Protein AF-Q3LBX3-F1 (afdb_monomer)

Secondary structure (DSSP, 8-state):
-HHHHHHHHHHHHTT---SEE---SS-HHHHHHHHHHHHHHHHHHH-GGGGGGS-HHHHHTT--TTEEEE--SSSPBPHHHHHHHHHHHHSPPSSSS-EEEEETTGGGB-HHHHHHHHHHHHTPPTTEEEE-

Structure (mmCIF, N/CA/C/O backbone):
data_AF-Q3LBX3-F1
#
_entry.id   AF-Q3LBX3-F1
#
loop_
_atom_site.group_PDB
_atom_site.id
_atom_site.type_symbol
_atom_site.label_atom_id
_atom_site.label_alt_id
_atom_site.label_comp_id
_atom_site.label_asym_id
_atom_site.label_entity_id
_atom_site.label_seq_id
_atom_site.pdbx_PDB_ins_code
_atom_site.Cartn_x
_atom_site.Cartn_y
_atom_site.Cartn_z
_atom_site.occupancy
_atom_site.B_iso_or_equiv
_atom_site.auth_seq_id
_atom_site.auth_comp_id
_atom_site.auth_asym_id
_atom_site.auth_atom_id
_atom_site.pdbx_PDB_model_num
ATOM 1 N N . THR A 1 1 ? 1.167 -18.566 6.239 1.00 58.03 1 THR A N 1
ATOM 2 C CA . THR A 1 1 ? 1.903 -17.645 5.338 1.00 58.03 1 THR A CA 1
ATOM 3 C C . THR A 1 1 ? 2.562 -18.333 4.141 1.00 58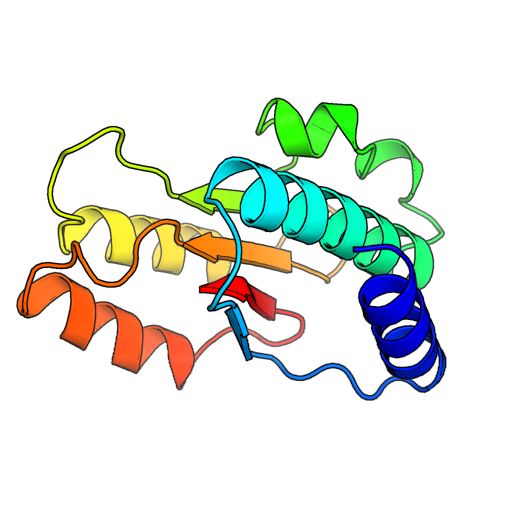.03 1 THR A C 1
ATOM 5 O O . THR A 1 1 ? 2.185 -17.999 3.024 1.00 58.03 1 THR A O 1
ATOM 8 N N . LYS A 1 2 ? 3.462 -19.323 4.297 1.00 71.69 2 LYS A N 1
ATOM 9 C CA . LYS A 1 2 ? 4.152 -19.983 3.151 1.00 71.69 2 LYS A CA 1
ATOM 10 C C . LYS A 1 2 ? 3.243 -20.581 2.042 1.00 71.69 2 LYS A C 1
ATOM 12 O O . LYS A 1 2 ? 3.595 -20.430 0.873 1.00 71.69 2 LYS A O 1
ATOM 17 N N . PRO A 1 3 ? 2.082 -21.208 2.336 1.00 83.38 3 PRO A N 1
ATOM 18 C CA . PRO A 1 3 ? 1.218 -21.774 1.291 1.00 83.38 3 PRO A CA 1
ATOM 19 C C . PRO A 1 3 ? 0.557 -20.706 0.409 1.00 83.38 3 PRO A C 1
ATOM 21 O O . PRO A 1 3 ? 0.496 -20.864 -0.807 1.00 83.38 3 PRO A O 1
ATOM 24 N N . LEU A 1 4 ? 0.114 -19.601 1.019 1.00 89.19 4 LEU A N 1
ATOM 25 C CA . LEU A 1 4 ? -0.543 -18.495 0.321 1.00 89.19 4 LEU A CA 1
ATOM 26 C C . LEU A 1 4 ? 0.433 -17.771 -0.609 1.00 89.19 4 LEU A C 1
ATOM 28 O O . LEU A 1 4 ? 0.115 -17.534 -1.771 1.00 89.19 4 LEU A O 1
ATOM 32 N N . LEU A 1 5 ? 1.652 -17.496 -0.134 1.00 91.56 5 LEU A N 1
ATOM 33 C CA . LEU A 1 5 ? 2.690 -16.887 -0.968 1.00 91.56 5 LEU A CA 1
ATOM 34 C C . LEU A 1 5 ? 2.975 -17.742 -2.211 1.00 91.56 5 LEU A C 1
ATOM 36 O O . LEU A 1 5 ? 3.041 -17.217 -3.316 1.00 91.56 5 LEU A O 1
ATOM 40 N N . LYS A 1 6 ? 3.053 -19.071 -2.059 1.00 93.31 6 LYS A N 1
ATOM 41 C CA . LYS A 1 6 ? 3.258 -19.993 -3.187 1.00 93.31 6 LYS A CA 1
ATOM 42 C C . LYS A 1 6 ? 2.132 -19.921 -4.225 1.00 93.31 6 LYS A C 1
ATOM 44 O O . LYS A 1 6 ? 2.398 -20.070 -5.416 1.00 93.31 6 LYS A O 1
ATOM 49 N N . GLN A 1 7 ? 0.887 -19.705 -3.802 1.00 93.69 7 GLN A N 1
ATOM 50 C CA . GLN A 1 7 ? -0.233 -19.501 -4.727 1.00 93.69 7 GLN A CA 1
ATOM 51 C C . GLN A 1 7 ? -0.089 -18.176 -5.478 1.00 93.69 7 GLN A C 1
ATOM 53 O O . GLN A 1 7 ? -0.205 -18.160 -6.701 1.00 93.69 7 GLN A O 1
ATOM 58 N N . PHE A 1 8 ? 0.253 -17.094 -4.776 1.00 95.50 8 PHE A N 1
ATOM 59 C CA . PHE A 1 8 ? 0.495 -15.796 -5.405 1.00 95.50 8 PHE A CA 1
ATOM 60 C C . PHE A 1 8 ? 1.656 -15.819 -6.394 1.00 95.50 8 PHE A C 1
ATOM 62 O O . PHE A 1 8 ? 1.519 -15.266 -7.477 1.00 95.50 8 PHE A O 1
ATOM 69 N N . LEU A 1 9 ? 2.750 -16.525 -6.099 1.00 95.06 9 LEU A N 1
ATOM 70 C CA . LEU A 1 9 ? 3.843 -16.701 -7.059 1.00 95.06 9 LEU A CA 1
ATOM 71 C C . LEU A 1 9 ? 3.343 -17.299 -8.381 1.00 95.06 9 LEU A C 1
ATOM 73 O O . LEU A 1 9 ? 3.674 -16.791 -9.446 1.00 95.06 9 LEU A O 1
ATOM 77 N N . LYS A 1 10 ? 2.462 -18.309 -8.342 1.00 96.12 10 LYS A N 1
ATOM 78 C CA . LYS A 1 10 ? 1.845 -18.850 -9.568 1.00 96.12 10 LYS A CA 1
ATOM 79 C C . LYS A 1 10 ? 1.001 -17.806 -10.306 1.00 96.12 10 LYS A C 1
ATOM 81 O O . LYS A 1 10 ? 1.003 -17.788 -11.531 1.00 96.12 10 LYS A O 1
ATOM 86 N N . ILE A 1 11 ? 0.267 -16.960 -9.585 1.00 96.44 11 ILE A N 1
ATOM 87 C CA . ILE A 1 11 ? -0.540 -15.879 -10.177 1.00 96.44 11 ILE A CA 1
ATOM 88 C C . ILE A 1 11 ? 0.368 -14.855 -10.868 1.00 96.44 11 ILE A C 1
ATOM 90 O O . ILE A 1 11 ? 0.091 -14.470 -12.003 1.00 96.44 11 ILE A O 1
ATOM 94 N N . ILE A 1 12 ? 1.464 -14.470 -10.207 1.00 95.12 12 ILE A N 1
ATOM 95 C CA . ILE A 1 12 ? 2.485 -13.555 -10.724 1.00 95.12 12 ILE A CA 1
ATOM 96 C C . ILE A 1 12 ? 3.081 -14.116 -12.020 1.00 95.12 12 ILE A C 1
ATOM 98 O O . ILE A 1 12 ? 2.998 -13.457 -13.055 1.00 95.12 12 ILE A O 1
ATOM 102 N N . TYR A 1 13 ? 3.587 -15.355 -11.989 1.00 94.00 13 TYR A N 1
ATOM 103 C CA . TYR A 1 13 ? 4.222 -15.999 -13.146 1.00 94.00 13 TYR A CA 1
ATOM 104 C C . TYR A 1 13 ? 3.275 -16.187 -14.332 1.00 94.00 13 TYR A C 1
ATOM 106 O O . TYR A 1 13 ? 3.697 -16.092 -15.479 1.00 94.00 13 TYR A O 1
ATOM 114 N N . ASN A 1 14 ? 1.988 -16.405 -14.064 1.00 95.38 14 ASN A N 1
ATOM 115 C CA . ASN A 1 14 ? 0.972 -16.532 -15.106 1.00 95.38 14 ASN A CA 1
ATOM 116 C C . ASN A 1 14 ? 0.418 -15.181 -15.589 1.00 95.38 14 ASN A C 1
ATOM 118 O O . ASN A 1 14 ? -0.513 -15.172 -16.390 1.00 95.38 14 ASN A O 1
ATOM 122 N N . ASN A 1 15 ? 0.944 -14.055 -15.093 1.00 92.38 15 ASN A N 1
ATOM 123 C CA . ASN A 1 15 ? 0.477 -12.705 -15.402 1.00 92.38 15 ASN A CA 1
ATOM 124 C C . ASN A 1 15 ? -1.029 -12.492 -15.123 1.00 92.38 15 ASN A C 1
ATOM 126 O O . ASN A 1 15 ? -1.733 -11.849 -15.897 1.00 92.38 15 ASN A O 1
ATOM 130 N N . LYS A 1 16 ? -1.531 -13.053 -14.014 1.00 95.38 16 LYS A N 1
ATOM 131 C CA . LYS A 1 16 ? -2.952 -12.999 -13.606 1.00 95.38 16 LYS A CA 1
ATOM 132 C C . LYS A 1 16 ? -3.194 -12.146 -12.355 1.00 95.38 16 LYS A C 1
ATOM 134 O O . LYS A 1 16 ? -4.163 -12.374 -11.633 1.00 95.38 16 LYS A O 1
ATOM 139 N N . LEU A 1 17 ? -2.288 -11.216 -12.051 1.00 94.81 17 LEU A N 1
ATOM 140 C CA . LEU A 1 17 ? -2.458 -10.307 -10.917 1.00 94.81 17 LEU A CA 1
ATOM 141 C C . LEU A 1 17 ? -3.666 -9.392 -11.145 1.00 94.81 17 LEU A C 1
ATOM 143 O O . LEU A 1 17 ? -3.824 -8.811 -12.216 1.00 94.81 17 LEU A O 1
ATOM 147 N N . SER A 1 18 ? -4.492 -9.259 -10.112 1.00 94.25 18 SER A N 1
ATOM 148 C CA . SER A 1 18 ? -5.518 -8.226 -10.019 1.00 94.25 18 SER A CA 1
ATOM 149 C C . SER A 1 18 ? -4.871 -6.890 -9.659 1.00 94.25 18 SER A C 1
ATOM 151 O O . SER A 1 18 ? -3.804 -6.845 -9.045 1.00 94.25 18 SER A O 1
ATOM 153 N N . HIS A 1 19 ? -5.556 -5.802 -9.994 1.00 93.19 19 HIS A N 1
ATOM 154 C CA . HIS A 1 19 ? -5.173 -4.445 -9.609 1.00 93.19 19 HIS A CA 1
ATOM 155 C C . HIS A 1 19 ? -5.472 -4.144 -8.128 1.00 93.19 19 HIS A C 1
ATOM 157 O O . HIS A 1 19 ? -4.961 -3.166 -7.589 1.00 93.19 19 HIS A O 1
ATOM 163 N N . LEU A 1 20 ? -6.284 -4.968 -7.452 1.00 95.62 20 LEU A N 1
ATOM 164 C CA . LEU A 1 20 ? -6.687 -4.753 -6.061 1.00 95.62 20 LEU A CA 1
ATOM 165 C C . LEU A 1 20 ? -6.907 -6.070 -5.308 1.00 95.62 20 LEU A C 1
ATOM 167 O O . LEU A 1 20 ? -7.530 -7.000 -5.829 1.00 95.62 20 LEU A O 1
ATOM 171 N N . TYR A 1 21 ? -6.443 -6.106 -4.058 1.00 95.88 21 TYR A N 1
ATOM 172 C CA . TYR A 1 21 ? -6.633 -7.198 -3.109 1.00 95.88 21 TYR A CA 1
ATOM 173 C C . TYR A 1 21 ? -6.992 -6.670 -1.716 1.00 95.88 21 TYR A C 1
ATOM 175 O O . TYR A 1 21 ? -6.367 -5.734 -1.225 1.00 95.88 21 TYR A O 1
ATOM 183 N N . LEU A 1 22 ? -7.948 -7.327 -1.055 1.00 94.06 22 LEU A N 1
ATOM 184 C CA . LEU A 1 22 ? -8.281 -7.121 0.358 1.00 94.06 22 LEU A CA 1
ATOM 185 C C . LEU A 1 22 ? -7.769 -8.312 1.183 1.00 94.06 22 LEU A C 1
ATOM 187 O O . LEU A 1 22 ? -8.114 -9.459 0.892 1.00 94.06 22 LEU A O 1
ATOM 191 N N . ILE A 1 23 ? -6.956 -8.056 2.208 1.00 92.56 23 ILE A N 1
ATOM 192 C CA . ILE A 1 23 ? -6.274 -9.081 3.007 1.00 92.56 23 ILE A CA 1
ATOM 193 C C . ILE A 1 23 ? -6.837 -9.117 4.436 1.00 92.56 23 ILE A C 1
ATOM 195 O O . ILE A 1 23 ? -6.615 -8.224 5.259 1.00 92.56 23 ILE A O 1
ATOM 199 N N . THR A 1 24 ? -7.506 -10.221 4.782 1.00 88.94 24 THR A N 1
ATOM 200 C CA . THR A 1 24 ? -8.213 -10.404 6.065 1.00 88.94 24 THR A CA 1
ATOM 201 C C . THR A 1 24 ? -7.727 -11.633 6.859 1.00 88.94 24 THR A C 1
ATOM 203 O O . THR A 1 24 ? -6.900 -12.418 6.390 1.00 88.94 24 THR A O 1
ATOM 206 N N . GLY A 1 25 ? -8.192 -11.782 8.108 1.00 84.88 25 GLY A N 1
ATOM 207 C CA . GLY A 1 25 ? -8.090 -13.017 8.910 1.00 84.88 25 GLY A CA 1
ATOM 208 C C . GLY A 1 25 ? -6.781 -13.286 9.676 1.00 84.88 25 GLY A C 1
ATOM 209 O O . GLY A 1 25 ? -6.794 -14.082 10.609 1.00 84.88 25 GLY A O 1
ATOM 210 N N . GLN A 1 26 ? -5.660 -12.639 9.335 1.00 85.62 26 GLN A N 1
ATOM 211 C CA . GLN A 1 26 ? -4.366 -12.788 10.034 1.00 85.62 26 GLN A CA 1
ATOM 212 C C . GLN A 1 26 ? -4.046 -11.600 10.953 1.00 85.62 26 GLN A C 1
ATOM 214 O O . GLN A 1 26 ? -4.630 -10.519 10.821 1.00 85.62 26 GLN A O 1
ATOM 219 N N . THR A 1 27 ? -3.071 -11.769 11.858 1.00 91.81 27 THR A N 1
ATOM 220 C CA . THR A 1 27 ? -2.590 -10.647 12.679 1.00 91.81 27 THR A CA 1
ATOM 221 C C . THR A 1 27 ? -2.025 -9.539 11.793 1.00 91.81 27 THR A C 1
ATOM 223 O O . THR A 1 27 ? -1.563 -9.774 10.674 1.00 91.81 27 THR A O 1
ATOM 226 N N . LEU A 1 28 ? -2.041 -8.306 12.295 1.00 89.62 28 LEU A N 1
ATOM 227 C CA . LEU A 1 28 ? -1.518 -7.158 11.558 1.00 89.62 28 LEU A CA 1
ATOM 228 C C . LEU A 1 28 ? -0.055 -7.357 11.133 1.00 89.62 28 LEU A C 1
ATOM 230 O O . LEU A 1 28 ? 0.293 -7.080 9.990 1.00 89.62 28 LEU A O 1
ATOM 234 N N . ALA A 1 29 ? 0.776 -7.901 12.027 1.00 92.44 29 ALA A N 1
ATOM 235 C CA . ALA A 1 29 ? 2.181 -8.184 11.749 1.00 92.44 29 ALA A CA 1
ATOM 236 C C . ALA A 1 29 ? 2.350 -9.207 10.613 1.00 92.44 29 ALA A C 1
ATOM 238 O O . ALA A 1 29 ? 3.142 -8.983 9.702 1.00 92.44 29 ALA A O 1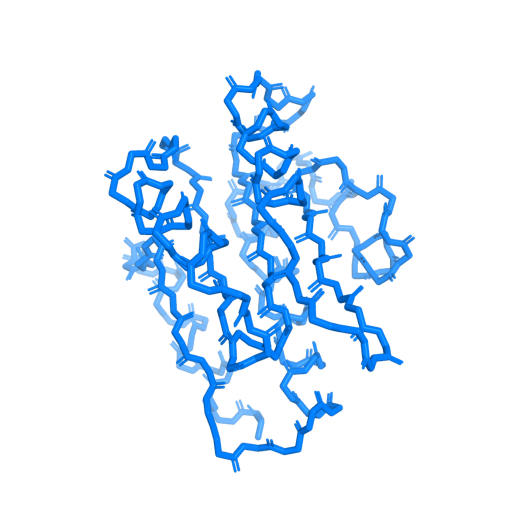
ATOM 239 N N . GLN A 1 30 ? 1.558 -10.284 10.618 1.00 93.12 30 GLN A N 1
ATOM 240 C CA . GLN A 1 30 ? 1.587 -11.303 9.564 1.00 93.12 30 GLN A CA 1
ATOM 241 C C . GLN A 1 30 ? 1.100 -10.760 8.218 1.00 93.12 30 GLN A C 1
ATOM 243 O O . GLN A 1 30 ? 1.689 -11.072 7.184 1.00 93.12 30 GLN A O 1
ATOM 248 N N . ARG A 1 31 ? 0.048 -9.927 8.213 1.00 92.62 31 ARG A N 1
ATOM 249 C CA . ARG A 1 31 ? -0.428 -9.253 6.993 1.00 92.62 31 ARG A CA 1
ATOM 250 C C . ARG A 1 31 ? 0.641 -8.324 6.430 1.00 92.62 31 ARG A C 1
ATOM 252 O O . ARG A 1 31 ? 0.938 -8.397 5.243 1.00 92.62 31 ARG A O 1
ATOM 259 N N . LYS A 1 32 ? 1.268 -7.521 7.291 1.00 93.75 32 LYS A N 1
ATOM 260 C CA . LYS A 1 32 ? 2.365 -6.621 6.925 1.00 93.75 32 LYS A CA 1
ATOM 261 C C . LYS A 1 32 ? 3.537 -7.391 6.315 1.00 93.75 32 LYS A C 1
ATOM 263 O O . LYS A 1 32 ? 3.966 -7.070 5.212 1.00 93.75 32 LYS A O 1
ATOM 268 N N . GLU A 1 33 ? 4.015 -8.437 6.988 1.00 94.31 33 GLU A N 1
ATOM 269 C CA . GLU A 1 33 ? 5.094 -9.293 6.480 1.00 94.31 33 GLU A CA 1
ATOM 270 C C . GLU A 1 33 ? 4.744 -9.900 5.115 1.00 94.31 33 GLU A C 1
ATOM 272 O O . GLU A 1 33 ? 5.554 -9.847 4.188 1.00 94.31 33 GLU A O 1
ATOM 277 N N . PHE A 1 34 ? 3.526 -10.430 4.979 1.00 94.88 34 PHE A N 1
ATOM 278 C CA . PHE A 1 34 ? 3.047 -11.016 3.734 1.00 94.88 34 PHE A CA 1
ATOM 279 C C . PHE A 1 34 ? 3.002 -9.996 2.593 1.00 94.88 34 PHE A C 1
ATOM 281 O O . PHE A 1 34 ? 3.478 -10.302 1.505 1.00 94.88 34 PHE A O 1
ATOM 288 N N . VAL A 1 35 ? 2.483 -8.789 2.830 1.00 95.81 35 VAL A N 1
ATOM 289 C CA . VAL A 1 35 ? 2.404 -7.734 1.809 1.00 95.81 35 VAL A CA 1
ATOM 290 C C . VAL A 1 35 ? 3.790 -7.270 1.379 1.00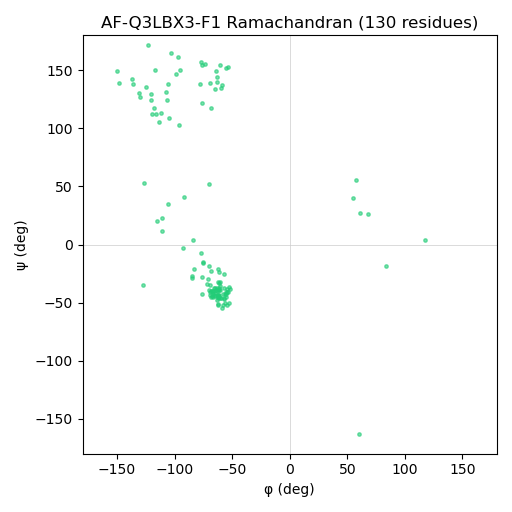 95.81 35 VAL A C 1
ATOM 292 O O . VAL A 1 35 ? 4.023 -7.114 0.182 1.00 95.81 35 VAL A O 1
ATOM 295 N N . PHE A 1 36 ? 4.730 -7.096 2.311 1.00 96.19 36 PHE A N 1
ATOM 296 C CA . PHE A 1 36 ? 6.108 -6.748 1.956 1.00 96.19 36 PHE A CA 1
ATOM 297 C C . PHE A 1 36 ? 6.779 -7.836 1.124 1.00 96.19 36 PHE A C 1
ATOM 299 O O . PHE A 1 36 ? 7.427 -7.528 0.125 1.00 96.19 36 PHE A O 1
ATOM 306 N N . GLU A 1 37 ? 6.621 -9.100 1.519 1.00 96.06 37 GLU A N 1
ATOM 307 C CA . GLU A 1 37 ? 7.166 -10.224 0.761 1.00 96.06 37 GLU A CA 1
ATOM 308 C C . GLU A 1 37 ? 6.536 -10.310 -0.630 1.00 96.06 37 GLU A C 1
ATOM 310 O O . GLU A 1 37 ? 7.245 -10.393 -1.626 1.00 96.06 37 GLU A O 1
ATOM 315 N N . LEU A 1 38 ? 5.211 -10.221 -0.721 1.00 96.44 38 LEU A N 1
ATOM 316 C CA . LEU A 1 38 ? 4.502 -10.282 -1.991 1.00 96.44 38 LEU A CA 1
ATOM 317 C C . LEU A 1 38 ? 4.894 -9.125 -2.919 1.00 96.44 38 LEU A C 1
ATOM 319 O O . LEU A 1 38 ? 5.156 -9.353 -4.096 1.00 96.44 38 LEU A O 1
ATOM 323 N N . SER A 1 39 ? 4.995 -7.907 -2.387 1.00 96.94 39 SER A N 1
ATOM 324 C CA . SER A 1 39 ? 5.402 -6.724 -3.154 1.00 96.94 39 SER A CA 1
ATOM 325 C C . SER A 1 39 ? 6.818 -6.872 -3.703 1.00 96.94 39 SER A C 1
ATOM 327 O O . SER A 1 39 ? 7.054 -6.594 -4.876 1.00 96.94 39 SER A O 1
ATOM 329 N N . TYR A 1 40 ? 7.746 -7.382 -2.885 1.00 96.44 40 TYR A N 1
ATOM 330 C CA . TYR A 1 40 ? 9.103 -7.704 -3.328 1.00 96.44 40 TYR A CA 1
ATOM 331 C C . TYR A 1 40 ? 9.098 -8.703 -4.496 1.00 96.44 40 TYR A C 1
ATOM 333 O O . TYR A 1 40 ? 9.750 -8.465 -5.511 1.00 96.44 40 TYR A O 1
ATOM 341 N N . GLN A 1 41 ? 8.318 -9.785 -4.396 1.00 96.12 41 GLN A N 1
ATOM 342 C CA . GLN A 1 41 ? 8.225 -10.794 -5.459 1.00 96.12 41 GLN A CA 1
ATOM 343 C C . GLN A 1 41 ? 7.583 -10.245 -6.744 1.00 96.12 41 GLN A C 1
ATOM 345 O O . GLN A 1 41 ? 8.019 -10.595 -7.841 1.00 96.12 41 GLN A O 1
ATOM 350 N N . ILE A 1 42 ? 6.578 -9.369 -6.627 1.00 96.25 42 ILE A N 1
ATOM 351 C CA . ILE A 1 42 ? 5.946 -8.707 -7.777 1.00 96.25 42 ILE A CA 1
ATOM 352 C C . ILE A 1 42 ? 6.967 -7.839 -8.513 1.00 96.25 42 ILE A C 1
ATOM 354 O O . ILE A 1 42 ? 7.143 -8.021 -9.716 1.00 96.25 42 ILE A O 1
ATOM 358 N N . PHE A 1 43 ? 7.672 -6.950 -7.804 1.00 95.69 43 PHE A N 1
ATOM 359 C CA . PHE A 1 43 ? 8.689 -6.100 -8.423 1.00 95.69 43 PHE A CA 1
ATOM 360 C C . PHE A 1 43 ? 9.814 -6.923 -9.046 1.00 95.69 43 PHE A C 1
ATOM 362 O O . PHE A 1 43 ? 10.161 -6.699 -10.198 1.00 95.69 43 PHE A O 1
ATOM 369 N N . LYS A 1 44 ? 10.333 -7.931 -8.337 1.00 94.00 44 LYS A N 1
ATOM 370 C CA . LYS A 1 44 ? 11.375 -8.821 -8.865 1.00 94.00 44 LYS A CA 1
ATOM 371 C C . LYS A 1 44 ? 10.964 -9.483 -10.184 1.00 94.00 44 LYS A C 1
ATOM 373 O O . LYS A 1 44 ? 11.782 -9.606 -11.089 1.00 94.00 44 LYS A O 1
ATOM 378 N N . PHE A 1 45 ? 9.711 -9.923 -10.295 1.00 94.19 45 PHE A N 1
ATOM 379 C CA . PHE A 1 45 ? 9.225 -10.580 -11.507 1.00 94.19 45 PHE A CA 1
ATOM 380 C C . PHE A 1 45 ? 8.941 -9.600 -12.650 1.00 94.19 45 PHE A C 1
ATOM 382 O O . PHE A 1 45 ? 9.256 -9.891 -13.801 1.00 94.19 45 PHE A O 1
ATOM 389 N N . LYS A 1 46 ? 8.313 -8.463 -12.346 1.00 94.06 46 LYS A N 1
ATOM 390 C CA . LYS A 1 46 ? 7.844 -7.506 -13.354 1.00 94.06 46 LYS A CA 1
ATOM 391 C C . LYS A 1 46 ? 8.915 -6.522 -13.816 1.00 94.06 46 LYS A C 1
ATOM 393 O O . LYS A 1 46 ? 8.851 -6.046 -14.942 1.00 94.06 46 LYS A O 1
ATOM 398 N N . GLU A 1 47 ? 9.896 -6.245 -12.965 1.00 93.12 47 GLU A N 1
ATOM 399 C CA . GLU A 1 47 ? 10.927 -5.225 -13.160 1.00 93.12 47 GLU A CA 1
ATOM 400 C C . GLU A 1 47 ? 12.344 -5.817 -13.001 1.00 93.12 47 GLU A C 1
ATOM 402 O O . GLU A 1 47 ? 13.147 -5.294 -12.224 1.00 93.12 47 GLU A O 1
ATOM 407 N N . PRO A 1 48 ? 12.704 -6.906 -13.715 1.00 92.31 48 PRO A N 1
ATOM 408 C CA . PRO A 1 48 ? 13.964 -7.621 -13.482 1.00 92.31 48 PRO A CA 1
ATOM 409 C C . PRO A 1 48 ? 15.207 -6.741 -13.698 1.00 92.31 48 PRO A C 1
ATOM 411 O O . PRO A 1 48 ? 16.196 -6.885 -12.987 1.00 92.31 48 PRO A O 1
ATOM 414 N N . GLN A 1 49 ? 15.144 -5.773 -14.619 1.00 91.62 49 GLN A N 1
ATOM 415 C CA . GLN A 1 49 ? 16.238 -4.821 -14.874 1.00 91.62 49 GLN A CA 1
ATOM 416 C C . GLN A 1 49 ? 16.458 -3.834 -13.714 1.00 91.62 49 GLN A C 1
ATOM 418 O O . GLN A 1 49 ? 17.546 -3.290 -13.541 1.00 91.62 49 GLN A O 1
ATOM 423 N N . ASN A 1 50 ? 15.429 -3.627 -12.892 1.00 88.88 50 ASN A N 1
ATOM 424 C CA . ASN A 1 50 ? 15.415 -2.677 -11.787 1.00 88.88 50 ASN A CA 1
ATOM 425 C C . ASN A 1 50 ? 15.399 -3.388 -10.419 1.00 88.88 50 ASN A C 1
ATOM 427 O O . ASN A 1 50 ? 15.181 -2.732 -9.404 1.00 88.88 50 ASN A O 1
ATOM 431 N N . GLU A 1 51 ? 15.628 -4.709 -10.352 1.00 87.06 51 GLU A N 1
ATOM 432 C CA . GLU A 1 51 ? 15.481 -5.508 -9.119 1.00 87.06 51 GLU A CA 1
ATOM 433 C C . GLU A 1 51 ? 16.255 -4.909 -7.928 1.00 87.06 51 GLU A C 1
ATOM 435 O O . GLU A 1 51 ? 15.755 -4.870 -6.802 1.00 87.06 51 GLU A O 1
ATOM 440 N N . HIS A 1 52 ? 17.453 -4.376 -8.186 1.00 88.25 52 HIS A N 1
ATOM 441 C CA . HIS A 1 52 ? 18.315 -3.741 -7.187 1.00 88.25 52 HIS A CA 1
ATOM 442 C C . HIS A 1 52 ? 17.689 -2.500 -6.516 1.00 88.25 52 HIS A C 1
ATOM 444 O O . HIS A 1 52 ? 18.053 -2.171 -5.388 1.00 88.25 52 HIS A O 1
ATOM 450 N N . LEU A 1 53 ? 16.722 -1.836 -7.161 1.00 87.94 53 LEU A N 1
ATOM 451 C CA . LEU A 1 53 ? 15.973 -0.696 -6.611 1.00 87.94 53 LEU A CA 1
ATOM 452 C C . LEU A 1 53 ? 14.808 -1.140 -5.712 1.00 87.94 53 LEU A C 1
ATOM 454 O O . LEU A 1 53 ? 14.342 -0.379 -4.860 1.00 87.94 53 LEU A O 1
ATOM 458 N N . PHE A 1 54 ? 14.346 -2.382 -5.867 1.00 91.00 54 PHE A N 1
ATOM 459 C CA . PHE A 1 54 ? 13.158 -2.927 -5.208 1.00 91.00 54 PHE A CA 1
ATOM 460 C C . PHE A 1 54 ? 13.495 -3.893 -4.072 1.00 91.00 54 PHE A C 1
ATOM 462 O O . PHE A 1 54 ? 12.772 -4.856 -3.832 1.00 91.00 54 PHE A O 1
ATOM 469 N N . THR A 1 55 ? 14.583 -3.660 -3.335 1.00 93.38 55 THR A N 1
ATOM 470 C CA . THR A 1 55 ? 14.939 -4.543 -2.214 1.00 93.38 55 THR A CA 1
ATOM 471 C C . THR A 1 55 ? 13.871 -4.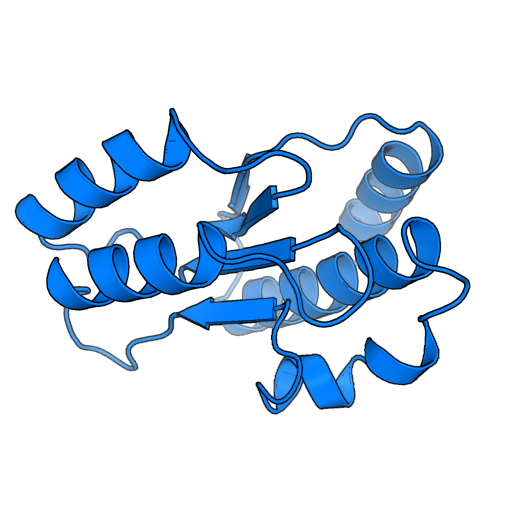522 -1.121 1.00 93.38 55 THR A C 1
ATOM 473 O O . THR A 1 55 ? 13.312 -3.475 -0.788 1.00 93.38 55 THR A O 1
ATOM 476 N N . LYS A 1 56 ? 13.639 -5.670 -0.474 1.00 94.00 56 LYS A N 1
ATOM 477 C CA . LYS A 1 56 ? 12.706 -5.768 0.662 1.00 94.00 56 LYS A CA 1
ATOM 478 C C . LYS A 1 56 ? 13.014 -4.736 1.756 1.00 94.00 56 LYS A C 1
ATOM 480 O O . LYS A 1 56 ? 12.099 -4.168 2.344 1.00 94.00 56 LYS A O 1
ATOM 485 N N . GLN A 1 57 ? 14.294 -4.443 1.994 1.00 94.19 57 GLN A N 1
ATOM 486 C CA . GLN A 1 57 ? 14.707 -3.428 2.961 1.00 94.19 57 GLN A CA 1
ATOM 487 C C . GLN A 1 57 ? 14.314 -2.006 2.528 1.00 94.19 57 GLN A C 1
ATOM 489 O O . GLN A 1 57 ? 13.863 -1.234 3.373 1.00 94.19 57 GLN A O 1
ATOM 494 N N . ALA A 1 58 ? 14.439 -1.663 1.241 1.00 93.50 58 ALA A N 1
ATOM 495 C CA . ALA A 1 58 ? 13.996 -0.372 0.715 1.00 93.50 58 ALA A CA 1
ATOM 496 C C . ALA A 1 58 ? 12.473 -0.198 0.827 1.00 93.50 58 ALA A C 1
ATOM 498 O O . ALA A 1 58 ? 12.018 0.883 1.202 1.00 93.50 58 ALA A O 1
ATOM 499 N N . LEU A 1 59 ? 11.700 -1.266 0.581 1.00 95.06 59 LEU A N 1
ATOM 500 C CA . LEU A 1 59 ? 10.246 -1.260 0.781 1.00 95.06 59 LEU A CA 1
ATOM 501 C C . LEU A 1 59 ? 9.896 -1.028 2.258 1.00 95.06 59 LEU A C 1
ATOM 503 O O . LEU A 1 59 ? 9.125 -0.126 2.572 1.00 95.06 59 LEU A O 1
ATOM 507 N N . ILE A 1 60 ? 10.498 -1.799 3.173 1.00 93.81 60 ILE A N 1
ATOM 508 C CA . ILE A 1 60 ? 10.241 -1.700 4.623 1.00 93.81 60 ILE A CA 1
ATOM 509 C C . ILE A 1 60 ? 10.588 -0.310 5.166 1.00 93.81 60 ILE A C 1
ATOM 511 O O . ILE A 1 60 ? 9.863 0.216 6.008 1.00 93.81 60 ILE A O 1
ATOM 515 N N . LYS A 1 61 ? 11.683 0.290 4.686 1.00 93.12 61 LYS A N 1
ATOM 516 C CA . LYS A 1 61 ? 12.103 1.646 5.070 1.00 93.12 61 LYS A CA 1
ATOM 517 C C . LYS A 1 61 ? 11.292 2.757 4.386 1.00 93.12 61 LYS A C 1
ATOM 519 O O . LYS A 1 61 ? 11.498 3.917 4.721 1.00 93.12 61 LYS A O 1
ATOM 524 N N . GLY A 1 62 ? 10.411 2.430 3.435 1.00 91.06 62 GLY A N 1
ATOM 525 C CA . GLY A 1 62 ? 9.621 3.414 2.687 1.00 91.06 62 GLY A CA 1
ATOM 526 C C . GLY A 1 62 ? 10.449 4.300 1.750 1.00 91.06 62 GLY A C 1
ATOM 527 O O . GLY A 1 62 ? 10.064 5.432 1.485 1.00 91.06 62 GLY A O 1
ATOM 528 N N . ILE A 1 63 ? 11.604 3.815 1.283 1.00 91.00 63 ILE A N 1
ATOM 529 C CA . ILE A 1 63 ? 12.532 4.582 0.428 1.00 91.00 63 ILE A CA 1
ATOM 530 C C . ILE A 1 63 ? 12.134 4.480 -1.050 1.00 91.00 63 ILE A C 1
ATOM 532 O O . ILE A 1 63 ? 12.414 5.377 -1.842 1.00 91.00 63 ILE A O 1
ATOM 536 N N . ASN A 1 64 ? 11.494 3.380 -1.445 1.00 91.00 64 ASN A N 1
ATOM 537 C CA . ASN A 1 64 ? 11.136 3.146 -2.837 1.00 91.00 64 ASN A CA 1
ATOM 538 C C . ASN A 1 64 ? 9.917 3.989 -3.252 1.00 91.00 64 ASN A C 1
ATOM 540 O O . ASN A 1 64 ? 8.835 3.839 -2.696 1.00 91.00 64 ASN A O 1
ATOM 544 N N . THR A 1 65 ? 10.073 4.831 -4.272 1.00 90.44 65 THR A N 1
ATOM 545 C CA . THR A 1 65 ? 9.036 5.773 -4.737 1.00 90.44 65 THR A CA 1
ATOM 546 C C . THR A 1 65 ? 7.843 5.113 -5.429 1.00 90.44 65 THR A C 1
ATOM 548 O O . THR A 1 65 ? 6.779 5.725 -5.550 1.00 90.44 65 THR A O 1
ATOM 551 N N . ASN A 1 66 ? 7.995 3.868 -5.880 1.00 94.06 66 ASN A N 1
ATOM 552 C CA . ASN A 1 66 ? 6.921 3.101 -6.506 1.00 94.06 66 ASN A CA 1
ATOM 553 C C . ASN A 1 66 ? 6.167 2.232 -5.492 1.00 94.06 66 ASN A C 1
ATOM 555 O O . ASN A 1 66 ? 5.189 1.587 -5.865 1.00 94.06 66 ASN A O 1
ATOM 559 N N . PHE A 1 67 ? 6.591 2.215 -4.226 1.00 95.44 67 PHE A N 1
ATOM 560 C CA . PHE A 1 67 ? 5.917 1.506 -3.148 1.00 95.44 67 PHE A CA 1
ATOM 561 C C . PHE A 1 67 ? 5.450 2.481 -2.068 1.00 95.44 67 PHE A C 1
ATOM 563 O O . PHE A 1 67 ? 6.259 3.132 -1.412 1.00 95.44 67 PHE A O 1
ATOM 570 N N . TYR A 1 68 ? 4.141 2.561 -1.845 1.00 94.88 68 TYR A N 1
ATOM 571 C CA . TYR A 1 68 ? 3.561 3.491 -0.880 1.00 94.88 68 TYR A CA 1
ATOM 572 C C . TYR A 1 68 ? 2.801 2.750 0.215 1.00 94.88 68 TYR A C 1
ATOM 574 O O . TYR A 1 68 ? 1.754 2.159 -0.036 1.00 94.88 68 TYR A O 1
ATOM 582 N N . TYR A 1 69 ? 3.310 2.804 1.445 1.00 94.81 69 TYR A N 1
ATOM 583 C CA . TYR A 1 69 ? 2.682 2.168 2.602 1.00 94.81 69 TYR A CA 1
ATOM 584 C C . TYR A 1 69 ? 2.008 3.211 3.488 1.00 94.81 69 TYR A C 1
ATOM 586 O O . TYR A 1 69 ? 2.667 3.992 4.174 1.00 94.81 69 TYR A O 1
ATOM 594 N N . LEU A 1 70 ? 0.681 3.212 3.489 1.00 93.12 70 LEU A N 1
ATOM 595 C CA . LEU A 1 70 ? -0.135 4.112 4.280 1.00 93.12 70 LEU A CA 1
ATOM 596 C C . LEU A 1 70 ? -0.554 3.416 5.577 1.00 93.12 70 LEU A C 1
ATOM 598 O O . LEU A 1 70 ? -1.468 2.595 5.591 1.00 93.12 70 LEU A O 1
ATOM 602 N N . ASN A 1 71 ? 0.110 3.767 6.676 1.00 87.62 71 ASN A N 1
ATOM 603 C CA . ASN A 1 71 ? -0.278 3.364 8.026 1.00 87.62 71 ASN A CA 1
ATOM 604 C C . ASN A 1 71 ? -0.451 4.612 8.901 1.00 87.62 71 ASN A C 1
ATOM 606 O O . ASN A 1 71 ? 0.351 5.546 8.869 1.00 87.62 71 ASN A O 1
ATOM 610 N N . LYS A 1 72 ? -1.539 4.619 9.673 1.00 77.31 72 LYS A N 1
ATOM 611 C CA . LYS A 1 72 ? -1.744 5.514 10.806 1.00 77.31 72 LYS A CA 1
ATOM 612 C C . LYS A 1 72 ? -1.837 4.657 12.065 1.00 77.31 72 LYS A C 1
ATOM 614 O O . LYS A 1 72 ? -2.820 3.937 12.253 1.00 77.31 72 LYS A O 1
ATOM 619 N N . ASP A 1 73 ? -0.840 4.779 12.940 1.00 68.31 73 ASP A N 1
ATOM 620 C CA . ASP A 1 73 ? -0.693 4.036 14.202 1.00 68.31 73 ASP A CA 1
ATOM 621 C C . ASP A 1 73 ? -1.723 4.460 15.276 1.00 68.31 73 ASP A C 1
ATOM 623 O O . ASP A 1 73 ? -1.361 4.770 16.404 1.00 68.31 73 ASP A O 1
ATOM 627 N N . ASN A 1 74 ? -3.020 4.457 14.919 1.00 66.00 74 ASN A N 1
ATOM 628 C CA . ASN A 1 74 ? -4.247 4.658 15.720 1.00 66.00 74 ASN A CA 1
ATOM 629 C C . ASN A 1 74 ? -5.118 5.868 15.365 1.00 66.00 74 ASN A C 1
ATOM 631 O O . ASN A 1 74 ? -6.148 6.071 16.004 1.00 66.00 74 ASN A O 1
ATOM 635 N N . GLN A 1 75 ? -4.790 6.625 14.323 1.00 82.06 75 GLN A N 1
ATOM 636 C CA . GLN A 1 75 ? -5.663 7.698 13.840 1.00 82.06 75 GLN A CA 1
ATOM 637 C C . GLN A 1 75 ? -6.551 7.221 12.691 1.00 82.06 75 GLN A C 1
ATOM 639 O O . GLN A 1 75 ? -6.151 6.361 11.909 1.00 82.06 75 GLN A O 1
ATOM 644 N N . LEU A 1 76 ? -7.737 7.824 12.574 1.00 88.62 76 LEU A N 1
ATOM 645 C CA . LEU A 1 76 ? -8.573 7.661 11.390 1.00 88.62 76 LEU A CA 1
ATOM 646 C C . LEU A 1 76 ? -7.820 8.149 10.149 1.00 88.62 76 LEU A C 1
ATOM 648 O O . LEU A 1 76 ? -7.224 9.231 10.155 1.00 88.62 76 LEU A O 1
ATOM 652 N N . LEU A 1 77 ? -7.889 7.357 9.086 1.00 90.38 77 LEU A N 1
ATOM 653 C CA . LEU A 1 77 ? -7.427 7.720 7.765 1.00 90.38 77 LEU A CA 1
ATOM 654 C C . LEU A 1 77 ? -8.331 8.821 7.205 1.00 90.38 77 LEU A C 1
ATOM 656 O O . LEU A 1 77 ? -9.538 8.623 7.033 1.00 90.38 77 LEU A O 1
ATOM 660 N N . LYS A 1 78 ? -7.746 9.990 6.946 1.00 92.31 78 LYS A N 1
ATOM 661 C CA . LYS A 1 78 ? -8.468 11.168 6.455 1.00 92.31 78 LYS A CA 1
ATOM 662 C C . LYS A 1 78 ? -8.374 11.299 4.937 1.00 92.31 78 LYS A C 1
ATOM 664 O O . LYS A 1 78 ? -7.486 10.734 4.297 1.00 92.31 78 LYS A O 1
ATOM 669 N N . LYS A 1 79 ? -9.288 12.088 4.368 1.00 93.56 79 LYS A N 1
ATOM 670 C CA . LYS A 1 79 ? -9.406 12.330 2.925 1.00 93.56 79 LYS A CA 1
ATOM 671 C C . LYS A 1 79 ? -8.094 12.823 2.314 1.00 93.56 79 LYS A C 1
ATOM 673 O O . LYS A 1 79 ? -7.705 12.360 1.249 1.00 93.56 79 LYS A O 1
ATOM 678 N N . GLU A 1 80 ? -7.387 13.711 3.003 1.00 93.25 80 GLU A N 1
ATOM 679 C CA . GLU A 1 80 ? -6.161 14.348 2.513 1.00 93.25 80 GLU A CA 1
ATOM 680 C C . GLU A 1 80 ? -5.059 13.320 2.236 1.00 93.25 80 GLU A C 1
ATOM 682 O O . GLU A 1 80 ? -4.294 13.464 1.287 1.00 93.25 80 GLU A O 1
ATOM 687 N N . GLN A 1 81 ? -5.008 12.242 3.022 1.00 93.25 81 GLN A N 1
ATOM 688 C CA . GLN A 1 81 ? -4.034 11.169 2.832 1.00 93.25 81 GLN A CA 1
ATOM 689 C C . GLN A 1 81 ? -4.329 10.358 1.571 1.00 93.25 81 GLN A C 1
ATOM 691 O O . GLN A 1 81 ? -3.410 9.998 0.840 1.00 93.25 81 GLN A O 1
ATOM 696 N N . ILE A 1 82 ? -5.612 10.111 1.299 1.00 93.62 82 ILE A N 1
ATOM 697 C CA . ILE A 1 82 ? -6.045 9.452 0.068 1.00 93.62 82 ILE A CA 1
ATOM 698 C C . ILE A 1 82 ? -5.765 10.344 -1.144 1.00 93.62 82 ILE A C 1
ATOM 700 O O . ILE A 1 82 ? -5.251 9.859 -2.146 1.00 93.62 82 ILE A O 1
ATOM 704 N N . LEU A 1 83 ? -6.019 11.651 -1.047 1.00 93.81 83 LEU A N 1
ATOM 705 C CA . LEU A 1 83 ? -5.688 12.593 -2.121 1.00 93.81 83 LEU A CA 1
ATOM 706 C C . LEU A 1 83 ? -4.178 12.667 -2.380 1.00 93.81 83 LEU A C 1
ATOM 708 O O . LEU A 1 83 ? -3.754 12.750 -3.531 1.00 93.81 83 LEU A O 1
ATOM 712 N N . GLN A 1 84 ? -3.356 12.593 -1.332 1.00 93.31 84 GLN A N 1
ATOM 713 C CA . GLN A 1 84 ? -1.905 12.540 -1.489 1.00 93.31 84 GLN A CA 1
ATOM 714 C C . GLN A 1 84 ? -1.459 11.243 -2.175 1.00 93.31 84 GLN A C 1
ATOM 716 O O . GLN A 1 84 ? -0.634 11.301 -3.086 1.00 93.31 84 GLN A O 1
ATOM 721 N N . LEU A 1 85 ? -2.023 10.093 -1.782 1.00 93.19 85 LEU A N 1
ATOM 722 C CA . LEU A 1 85 ? -1.790 8.814 -2.459 1.00 93.19 85 LEU A CA 1
ATOM 723 C C . LEU A 1 85 ? -2.147 8.922 -3.947 1.00 93.19 85 LEU A C 1
ATOM 725 O O . LEU A 1 85 ? -1.319 8.613 -4.800 1.00 93.19 85 LEU A O 1
ATOM 729 N N . GLN A 1 86 ? -3.341 9.430 -4.261 1.00 93.06 86 GLN A N 1
ATOM 730 C CA . GLN A 1 86 ? -3.773 9.654 -5.639 1.00 93.06 86 GLN A CA 1
ATOM 731 C C . GLN A 1 86 ? -2.767 10.519 -6.395 1.00 93.06 86 GLN A C 1
ATOM 733 O O . GLN A 1 86 ? -2.290 10.110 -7.449 1.00 93.06 86 GLN A O 1
ATOM 738 N N . LYS A 1 87 ? -2.395 11.685 -5.857 1.00 92.56 87 LYS A N 1
ATOM 739 C CA . LYS A 1 87 ? -1.452 12.602 -6.509 1.00 92.56 87 LYS A CA 1
ATOM 740 C C . LYS A 1 87 ? -0.125 11.920 -6.839 1.00 92.56 87 LYS A C 1
ATOM 742 O O . LYS A 1 87 ? 0.363 12.065 -7.954 1.00 92.56 87 LYS A O 1
ATOM 747 N N . VAL A 1 88 ? 0.430 11.159 -5.895 1.00 91.56 88 VAL A N 1
ATOM 748 C CA . VAL A 1 88 ? 1.677 10.408 -6.097 1.00 91.56 88 VAL A CA 1
ATOM 749 C C . VAL A 1 88 ? 1.517 9.384 -7.219 1.00 91.56 88 VAL A C 1
ATOM 751 O O . VAL A 1 88 ? 2.403 9.273 -8.065 1.00 91.56 88 VAL A O 1
ATOM 754 N N . PHE A 1 89 ? 0.398 8.656 -7.260 1.00 92.50 89 PHE A N 1
ATOM 755 C CA . PHE A 1 89 ? 0.187 7.579 -8.232 1.00 92.50 89 PHE A CA 1
ATOM 756 C C . PHE A 1 89 ? -0.148 8.074 -9.642 1.00 92.50 89 PHE A C 1
ATOM 758 O O . PHE A 1 89 ? 0.243 7.421 -10.601 1.00 92.50 89 PHE A O 1
ATOM 765 N N . HIS A 1 90 ? -0.767 9.248 -9.788 1.00 91.12 90 HIS A N 1
ATOM 766 C CA . HIS A 1 90 ? -1.035 9.854 -11.100 1.00 91.12 90 HIS A CA 1
ATOM 767 C C . HIS A 1 90 ? 0.207 10.465 -11.768 1.00 91.12 90 HIS A C 1
ATOM 769 O O . HIS A 1 90 ? 0.185 10.746 -12.964 1.00 91.12 90 HIS A O 1
ATOM 775 N N . GLN A 1 91 ? 1.291 10.686 -11.023 1.00 90.50 91 GLN A N 1
ATOM 776 C CA . GLN A 1 91 ? 2.574 11.096 -11.600 1.00 90.50 91 GLN A CA 1
ATOM 777 C C . GLN A 1 91 ? 3.282 9.904 -12.254 1.00 90.50 91 GLN A C 1
ATOM 779 O O . GLN A 1 91 ? 3.074 8.764 -11.850 1.00 90.50 91 GLN A O 1
ATOM 784 N N . ALA A 1 92 ? 4.150 10.149 -13.237 1.00 88.50 92 ALA A N 1
ATOM 785 C CA . ALA A 1 92 ? 4.975 9.083 -13.802 1.00 88.50 92 ALA A CA 1
ATOM 786 C C . ALA A 1 92 ? 5.930 8.507 -12.730 1.00 88.50 92 ALA A C 1
ATOM 788 O O . ALA A 1 92 ? 6.474 9.279 -11.931 1.00 88.50 92 ALA A O 1
ATOM 789 N N . PRO A 1 93 ? 6.138 7.176 -12.678 1.00 90.69 93 PRO A N 1
ATOM 790 C CA . PRO A 1 93 ? 7.151 6.586 -11.806 1.00 90.69 93 PRO A CA 1
ATOM 791 C C . PRO A 1 93 ? 8.553 7.051 -12.224 1.00 90.69 93 PRO A C 1
ATOM 793 O O . PRO A 1 93 ? 8.804 7.306 -13.401 1.00 90.69 93 PRO A O 1
ATOM 796 N N . LEU A 1 94 ? 9.481 7.150 -11.264 1.00 85.88 94 LEU A N 1
ATOM 797 C CA . LEU A 1 94 ? 10.864 7.554 -11.561 1.00 85.88 94 LEU A CA 1
ATOM 798 C C . LEU A 1 94 ? 11.643 6.473 -12.324 1.00 85.88 94 LEU A C 1
ATOM 800 O O . LEU A 1 94 ? 12.561 6.786 -13.075 1.00 85.88 94 LEU A O 1
ATOM 804 N N . PHE A 1 95 ? 11.302 5.208 -12.102 1.00 86.50 95 PHE A N 1
ATOM 805 C CA . PHE A 1 95 ? 11.928 4.042 -12.717 1.00 86.50 95 PHE A CA 1
ATOM 806 C C . PHE A 1 95 ? 10.898 2.922 -12.833 1.00 86.50 95 PHE A C 1
ATOM 808 O O . PHE A 1 95 ? 9.996 2.822 -12.000 1.00 86.50 95 PHE A O 1
ATOM 815 N N . GLY A 1 96 ? 11.037 2.074 -13.852 1.00 88.62 96 GLY A N 1
ATOM 816 C CA . GLY A 1 96 ? 10.058 1.025 -14.143 1.00 88.62 96 GLY A CA 1
ATOM 817 C C . GLY A 1 96 ? 8.657 1.574 -14.439 1.00 88.62 96 GLY A C 1
ATOM 818 O O . GLY A 1 96 ? 8.479 2.753 -14.741 1.00 88.62 96 GLY A O 1
ATOM 819 N N . GLN A 1 97 ? 7.660 0.701 -14.365 1.00 92.38 97 GLN A N 1
ATOM 820 C CA . GLN A 1 97 ? 6.247 1.005 -14.595 1.00 92.38 97 GLN A CA 1
ATOM 821 C C . GLN A 1 97 ? 5.371 0.538 -13.436 1.00 92.38 97 GLN A C 1
ATOM 823 O O . GLN A 1 97 ? 4.388 1.203 -13.114 1.00 92.38 97 GLN A O 1
ATOM 828 N N . GLU A 1 98 ? 5.720 -0.583 -12.801 1.00 94.75 98 GLU A N 1
ATOM 829 C CA . GLU A 1 98 ? 4.901 -1.142 -11.729 1.00 94.75 98 GLU A CA 1
ATOM 830 C C . GLU A 1 98 ? 4.933 -0.270 -10.472 1.00 94.75 98 GLU A C 1
ATOM 832 O O . GLU A 1 98 ? 5.980 0.236 -10.048 1.00 94.75 98 GLU A O 1
ATOM 837 N N . ARG A 1 99 ? 3.763 -0.123 -9.849 1.00 95.8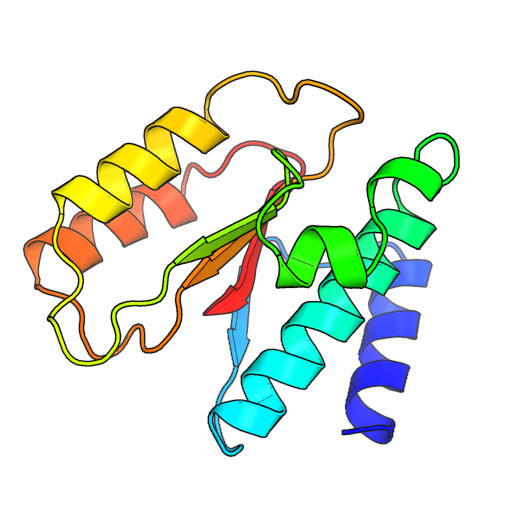8 99 ARG A N 1
ATOM 838 C CA . ARG A 1 99 ? 3.568 0.622 -8.608 1.00 95.88 99 ARG A CA 1
ATOM 839 C C . ARG A 1 99 ? 2.649 -0.140 -7.673 1.00 95.88 99 ARG A C 1
ATOM 841 O O . ARG A 1 99 ? 1.666 -0.747 -8.089 1.00 95.88 99 ARG A O 1
ATOM 848 N N . ILE A 1 100 ? 2.949 -0.077 -6.384 1.00 97.12 100 ILE A N 1
ATOM 849 C CA . ILE A 1 100 ? 2.205 -0.793 -5.356 1.00 97.12 100 ILE A CA 1
ATOM 850 C C . ILE A 1 100 ? 1.854 0.168 -4.230 1.00 97.12 100 ILE A C 1
ATOM 852 O O . ILE A 1 10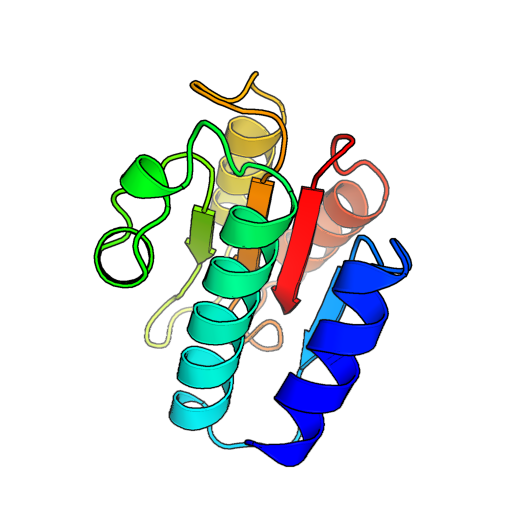0 ? 2.728 0.854 -3.701 1.00 97.12 100 ILE A O 1
ATOM 856 N N . TYR A 1 101 ? 0.588 0.191 -3.825 1.00 96.75 101 TYR A N 1
ATOM 857 C CA . TYR A 1 101 ? 0.177 0.857 -2.593 1.00 96.75 101 TYR A CA 1
ATOM 858 C C . TYR A 1 101 ? -0.408 -0.136 -1.597 1.00 96.75 101 TYR A C 1
ATOM 860 O O . TYR A 1 101 ? -1.005 -1.150 -1.959 1.00 96.75 101 TYR A O 1
ATOM 868 N N . VAL A 1 102 ? -0.244 0.187 -0.320 1.00 96.81 102 VAL A N 1
ATOM 869 C CA . VAL A 1 102 ? -0.786 -0.576 0.799 1.00 96.81 102 VAL A CA 1
ATOM 870 C C . VAL A 1 102 ? -1.515 0.388 1.716 1.00 96.81 102 VAL A C 1
ATOM 872 O O . VAL A 1 102 ? -0.925 1.380 2.138 1.00 96.81 102 VAL A O 1
ATOM 875 N N . ILE A 1 103 ? -2.775 0.109 2.036 1.00 95.12 103 ILE A N 1
ATOM 876 C CA . ILE A 1 103 ? -3.538 0.872 3.027 1.00 95.12 103 ILE A CA 1
ATOM 877 C C . ILE A 1 103 ? -3.803 -0.044 4.207 1.00 95.12 103 ILE A C 1
ATOM 879 O O . ILE A 1 103 ? -4.631 -0.941 4.144 1.00 95.12 103 ILE A O 1
ATOM 883 N N . GLU A 1 104 ? -3.083 0.184 5.296 1.00 92.81 104 GLU A N 1
ATOM 884 C CA . GLU A 1 104 ? -3.265 -0.591 6.512 1.00 92.81 104 GLU A CA 1
ATOM 885 C C . GLU A 1 104 ? -4.511 -0.112 7.273 1.00 92.81 104 GLU A C 1
ATOM 887 O O . GLU A 1 104 ? -4.713 1.092 7.440 1.00 92.81 104 GLU A O 1
ATOM 892 N N . LYS A 1 105 ? -5.298 -1.057 7.809 1.00 89.88 105 LYS A N 1
ATOM 893 C CA . LYS A 1 105 ? -6.503 -0.790 8.618 1.00 89.88 105 LYS A CA 1
ATOM 894 C C . LYS A 1 105 ? -7.530 0.061 7.866 1.00 89.88 105 LYS A C 1
ATOM 896 O O . LYS A 1 105 ? -7.946 1.118 8.347 1.00 89.88 105 LYS A O 1
ATOM 901 N N . ILE A 1 106 ? -7.948 -0.393 6.685 1.00 90.06 106 ILE A N 1
ATOM 902 C CA . ILE A 1 106 ? -8.934 0.315 5.861 1.00 90.06 106 ILE A CA 1
ATOM 903 C C . ILE A 1 106 ? -10.270 0.563 6.586 1.00 90.06 106 ILE A C 1
ATOM 905 O O . ILE A 1 106 ? -10.956 1.549 6.320 1.00 90.06 106 ILE A O 1
ATOM 909 N N . GLU A 1 107 ? -10.601 -0.268 7.575 1.00 88.56 107 GLU A N 1
ATOM 910 C CA . GLU A 1 107 ? -11.744 -0.093 8.471 1.00 88.56 107 GLU A CA 1
ATOM 911 C C . GLU A 1 107 ? -11.675 1.189 9.318 1.00 88.56 107 GLU A C 1
ATOM 913 O O . GLU A 1 107 ? -12.699 1.684 9.780 1.00 88.56 107 GLU A O 1
ATOM 918 N N . LYS A 1 108 ? -10.480 1.764 9.507 1.00 90.88 108 LYS A N 1
ATOM 919 C CA . LYS A 1 108 ? -10.269 3.034 10.213 1.00 90.88 108 LYS A CA 1
ATOM 920 C C . LYS A 1 108 ? -10.291 4.226 9.256 1.00 90.88 108 LYS A C 1
ATOM 922 O O . LYS A 1 108 ? -9.482 5.137 9.396 1.00 90.88 108 LYS A O 1
ATOM 927 N N . THR A 1 109 ? -11.196 4.249 8.286 1.00 90.94 109 THR A N 1
ATOM 928 C CA . THR A 1 109 ? -11.365 5.373 7.352 1.00 90.94 109 THR A CA 1
ATOM 929 C C . THR A 1 109 ? -12.508 6.291 7.770 1.00 90.94 109 THR A C 1
ATOM 931 O O . THR A 1 109 ? -13.516 5.854 8.319 1.00 90.94 109 THR A O 1
ATOM 934 N N . THR A 1 110 ? -12.376 7.593 7.506 1.00 94.25 110 THR A N 1
ATOM 935 C CA . THR A 1 110 ? -13.550 8.478 7.520 1.00 94.25 110 THR A CA 1
ATOM 936 C C . THR A 1 110 ? -14.400 8.229 6.275 1.00 94.25 110 THR A C 1
ATOM 938 O O . THR A 1 110 ? -13.872 7.846 5.232 1.00 94.25 110 THR A O 1
ATOM 941 N N . LEU A 1 111 ? -15.703 8.525 6.333 1.00 94.56 111 LEU A N 1
ATOM 942 C CA . LEU A 1 111 ? -16.592 8.412 5.167 1.00 94.56 111 LEU A CA 1
ATOM 943 C C . LEU A 1 111 ? -16.055 9.186 3.947 1.00 94.56 111 LEU A C 1
ATOM 945 O O . LEU A 1 111 ? -16.058 8.692 2.823 1.00 94.56 111 LEU A O 1
ATOM 949 N N . ALA A 1 112 ? -15.513 10.386 4.177 1.00 94.75 112 ALA A N 1
ATOM 950 C CA . ALA A 1 112 ? -14.908 11.200 3.126 1.00 94.75 112 ALA A CA 1
ATOM 951 C C . ALA A 1 112 ? -13.652 10.551 2.510 1.00 94.75 112 ALA A C 1
ATOM 953 O O . ALA A 1 112 ? -13.427 10.664 1.301 1.00 94.75 112 ALA A O 1
ATOM 954 N N . ALA A 1 113 ? -12.833 9.875 3.325 1.00 94.62 113 ALA A N 1
ATOM 955 C CA . ALA A 1 113 ? -11.677 9.121 2.853 1.00 94.62 113 ALA A CA 1
ATOM 956 C C . ALA A 1 113 ? -12.103 7.883 2.057 1.00 94.62 113 ALA A C 1
ATOM 958 O O . ALA 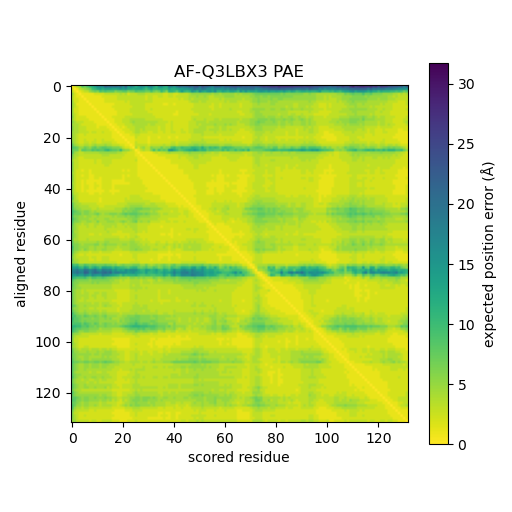A 1 113 ? -11.560 7.661 0.981 1.00 94.62 113 ALA A O 1
ATOM 959 N N . ALA A 1 114 ? -13.104 7.138 2.535 1.00 93.69 114 ALA A N 1
ATOM 960 C CA . ALA A 1 114 ? -13.646 5.967 1.848 1.00 93.69 114 ALA A CA 1
ATOM 961 C C . ALA A 1 114 ? -14.199 6.320 0.457 1.00 93.69 114 ALA A C 1
ATOM 963 O O . ALA A 1 114 ? -13.831 5.680 -0.524 1.00 93.69 114 ALA A O 1
ATOM 964 N N . ASN A 1 115 ? -14.984 7.398 0.341 1.00 95.19 115 ASN A N 1
ATOM 965 C CA . ASN A 1 115 ? -15.509 7.862 -0.950 1.00 95.19 115 ASN A CA 1
ATOM 966 C C . ASN A 1 115 ? -14.394 8.291 -1.912 1.00 95.19 115 ASN A C 1
ATOM 968 O O . ASN A 1 115 ? -14.437 8.000 -3.104 1.00 95.19 115 ASN A O 1
ATOM 972 N N . SER A 1 116 ? -13.369 8.967 -1.3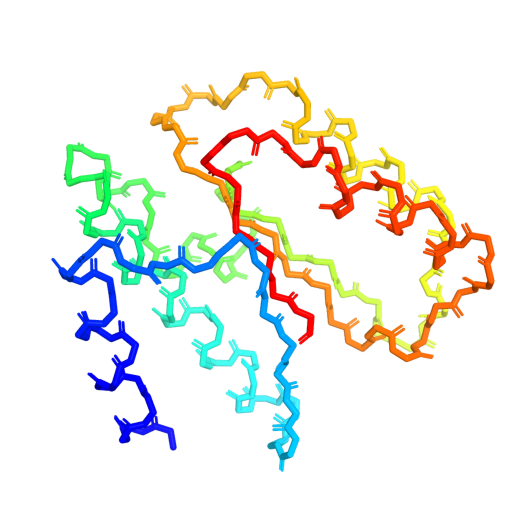89 1.00 94.88 116 SER A N 1
ATOM 973 C CA . SER A 1 116 ? -12.221 9.371 -2.208 1.00 94.88 116 SER A CA 1
ATOM 974 C C . SER A 1 116 ? -11.393 8.158 -2.633 1.00 94.88 116 SER A C 1
ATOM 976 O O . SER A 1 116 ? -10.864 8.131 -3.741 1.00 94.88 116 SER A O 1
ATOM 978 N N . LEU A 1 117 ? -11.286 7.145 -1.770 1.00 94.31 117 LEU A N 1
ATOM 979 C CA . LEU A 1 117 ? -10.591 5.910 -2.093 1.00 94.31 117 LEU A CA 1
ATOM 980 C C . LEU A 1 117 ? -11.341 5.147 -3.180 1.00 94.31 117 LEU A C 1
ATOM 982 O O . LEU A 1 117 ? -10.697 4.735 -4.131 1.00 94.31 117 LEU A O 1
ATOM 986 N N . LEU A 1 118 ? -12.667 5.022 -3.091 1.00 94.00 118 LEU A N 1
ATOM 987 C CA . LEU A 1 118 ? -13.478 4.348 -4.108 1.00 94.00 118 LEU A CA 1
ATOM 988 C C . LEU A 1 118 ? -13.204 4.906 -5.511 1.00 94.00 118 LEU A C 1
ATOM 990 O O . LEU A 1 118 ? -12.838 4.152 -6.407 1.00 94.00 118 LEU A O 1
ATOM 994 N N . HIS A 1 119 ? -13.243 6.233 -5.660 1.00 92.94 119 HIS A N 1
ATOM 995 C CA . HIS A 1 119 ? -12.908 6.892 -6.924 1.00 92.94 119 HIS A CA 1
ATOM 996 C C . HIS A 1 119 ? -11.488 6.552 -7.414 1.00 92.94 119 HIS A C 1
ATOM 998 O O . HIS A 1 119 ? -11.257 6.396 -8.612 1.00 92.94 119 HIS A O 1
ATOM 1004 N N . PHE A 1 120 ? -10.513 6.438 -6.504 1.00 93.25 120 PHE A N 1
ATOM 1005 C CA . PHE A 1 120 ? -9.155 6.021 -6.864 1.00 93.25 120 PHE A CA 1
ATOM 1006 C C . PHE A 1 120 ? -9.077 4.557 -7.287 1.00 93.25 120 PHE A C 1
ATOM 1008 O O . PHE A 1 120 ? -8.364 4.260 -8.235 1.00 93.25 120 PHE A O 1
ATOM 1015 N N . LEU A 1 121 ? -9.791 3.654 -6.612 1.00 92.50 121 LEU A N 1
ATOM 1016 C CA . LEU A 1 121 ? -9.809 2.234 -6.965 1.00 92.50 121 LEU A CA 1
ATOM 1017 C C . LEU A 1 121 ? -10.358 2.021 -8.383 1.00 92.50 121 LEU A C 1
ATOM 1019 O O . LEU A 1 121 ? -9.826 1.198 -9.119 1.00 92.50 121 LEU A O 1
ATOM 1023 N N . GLU A 1 122 ? -11.367 2.800 -8.778 1.00 91.12 122 GLU A N 1
ATOM 1024 C CA . GLU A 1 122 ? -11.972 2.753 -10.117 1.00 91.12 122 GLU A CA 1
ATOM 1025 C C . GLU A 1 122 ? -11.064 3.330 -11.214 1.00 91.12 122 GLU A C 1
ATOM 1027 O O . GLU A 1 122 ? -11.075 2.846 -12.344 1.00 91.12 122 GLU A O 1
ATOM 1032 N N . ASN A 1 123 ? -10.266 4.350 -10.885 1.00 89.31 123 ASN A N 1
ATOM 1033 C CA . ASN A 1 123 ? -9.464 5.115 -11.847 1.00 89.31 123 ASN A CA 1
ATOM 1034 C C . ASN A 1 123 ? -7.952 4.960 -11.632 1.00 89.31 123 ASN A C 1
ATOM 1036 O O . ASN A 1 123 ? -7.170 5.815 -12.055 1.00 89.31 123 ASN A O 1
ATOM 1040 N N . ALA A 1 124 ? -7.524 3.903 -10.939 1.00 89.19 124 ALA A N 1
ATOM 1041 C CA . ALA A 1 124 ? -6.116 3.694 -10.641 1.00 89.19 124 ALA A CA 1
ATOM 1042 C C . ALA A 1 124 ? -5.304 3.622 -11.952 1.00 89.19 124 ALA A C 1
ATOM 1044 O O . ALA A 1 124 ? -5.731 2.967 -12.909 1.00 89.19 124 ALA A O 1
ATOM 1045 N N . PRO A 1 125 ? -4.125 4.265 -12.019 1.00 91.94 125 PRO A N 1
ATOM 1046 C CA . PRO A 1 125 ? -3.262 4.189 -13.190 1.00 91.94 125 PRO A CA 1
ATOM 1047 C C . PRO A 1 125 ? -2.924 2.743 -13.559 1.00 91.94 125 PRO A C 1
ATOM 1049 O O . PRO A 1 125 ? -2.838 1.864 -12.697 1.00 91.94 125 PRO A O 1
ATOM 1052 N N . LYS A 1 126 ? -2.661 2.497 -14.847 1.00 91.12 126 LYS A N 1
ATOM 1053 C CA . LYS A 1 126 ? -2.163 1.192 -15.311 1.00 91.12 126 LYS A CA 1
ATOM 1054 C C . LYS A 1 126 ? -0.906 0.794 -14.528 1.00 91.12 126 LYS A C 1
ATOM 1056 O O . LYS A 1 126 ? -0.169 1.662 -14.070 1.00 91.12 126 LYS A O 1
ATOM 1061 N N . HIS A 1 127 ? -0.664 -0.511 -14.401 1.00 94.00 127 HIS A N 1
ATOM 1062 C CA . HIS A 1 127 ? 0.477 -1.057 -13.646 1.00 94.00 127 HIS A CA 1
ATOM 1063 C C . HIS A 1 127 ? 0.467 -0.685 -12.152 1.00 94.00 127 HIS A C 1
ATOM 1065 O O . HIS A 1 127 ? 1.510 -0.618 -11.508 1.00 94.00 127 HIS A O 1
ATOM 1071 N N . THR A 1 128 ? -0.723 -0.446 -11.588 1.00 95.56 128 THR A N 1
ATOM 1072 C CA . THR A 1 128 ? -0.908 -0.206 -10.154 1.00 95.56 128 THR A CA 1
ATOM 1073 C C . THR A 1 128 ? -1.573 -1.407 -9.491 1.00 95.56 128 THR A C 1
ATOM 1075 O O . THR A 1 128 ? -2.603 -1.890 -9.960 1.00 95.56 128 THR A O 1
ATOM 1078 N N . ILE A 1 129 ? -1.006 -1.856 -8.370 1.00 96.94 129 ILE A N 1
ATOM 1079 C CA . ILE A 1 129 ? -1.570 -2.916 -7.530 1.00 96.94 129 ILE A CA 1
ATOM 1080 C C . ILE A 1 129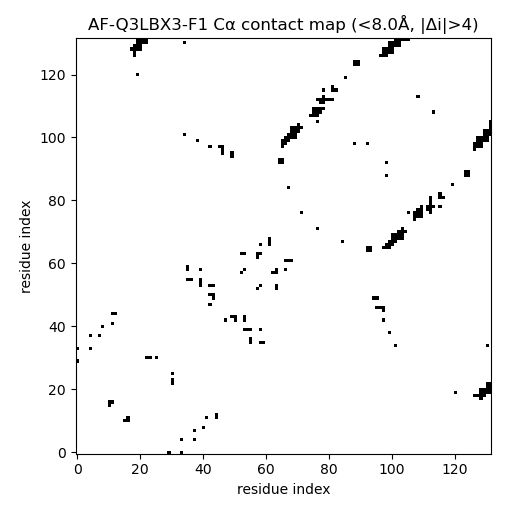 ? -1.816 -2.372 -6.120 1.00 96.94 129 ILE A C 1
ATOM 1082 O O . ILE A 1 129 ? -0.929 -1.787 -5.496 1.00 96.94 129 ILE A O 1
ATOM 1086 N N . GLY A 1 130 ? -3.028 -2.577 -5.615 1.00 97.19 130 GLY A N 1
ATOM 1087 C CA . GLY A 1 130 ? -3.446 -2.191 -4.273 1.00 97.19 130 GLY A CA 1
ATOM 1088 C C . GLY A 1 130 ? -3.571 -3.367 -3.314 1.00 97.19 130 GLY A C 1
ATOM 1089 O O . GLY A 1 130 ? -4.145 -4.400 -3.663 1.00 97.19 130 GLY A O 1
ATOM 1090 N N . PHE A 1 131 ? -3.110 -3.170 -2.081 1.00 97.25 131 PHE A N 1
ATOM 1091 C CA . PHE A 1 131 ? -3.371 -4.058 -0.949 1.00 97.25 131 PHE A CA 1
ATOM 1092 C C . PHE A 1 131 ? -4.090 -3.293 0.171 1.00 97.25 131 PHE A C 1
ATOM 1094 O O . PHE A 1 131 ? -3.586 -2.272 0.642 1.00 97.25 131 PHE A O 1
ATOM 1101 N N . LEU A 1 132 ? -5.253 -3.791 0.596 1.00 94.62 132 LEU A N 1
ATOM 1102 C CA . LEU A 1 132 ? -6.063 -3.265 1.706 1.00 94.62 132 LEU A CA 1
ATOM 1103 C C . LEU A 1 132 ? -6.080 -4.242 2.891 1.00 94.62 132 LEU A C 1
ATOM 1105 O O . LEU A 1 132 ? -6.106 -5.469 2.631 1.00 94.62 132 LEU A O 1
#

Sequence (132 aa):
TKPLLKQFLKIIYNNKLSHLYLITGQTLAQRKEFVFELSYQIFKFKEPQNEHLFTKQALIKGINTNFYYLNKDNQLLKKEQILQLQKVFHQAPLFGQERIYVIEKIEKTTLAAANSLLHFLENAPKHTIGFL

Radius of gyration: 14.3 Å; Cα contacts (8 Å, |Δi|>4): 151; chains: 1; bounding box: 35×36×31 Å

Mean predicted aligned error: 3.63 Å

Organism: NCBI:txid69896

Foldseek 3Di:
DVVVLVVLLVCLVVVNDDQEDEDDDDDLVVLVVSVLVSQLSNCCSQPVVCNVLSDSVCLVVVNRLQEAEDDDPPAADEQVVLVVVLVSQPDQHPDDHAHEYEHRPPVSYDPNNVVSVVVCSVVGDPNHHYYD

Solvent-accessible surface area (backbone atoms only — not comparable to full-atom values): 7656 Å² total; per-residue (Å²): 111,75,70,59,53,57,52,48,52,54,32,55,77,66,71,62,70,66,55,64,46,79,72,77,97,64,55,70,68,58,50,51,53,49,51,51,52,50,50,30,54,50,44,45,69,77,33,62,94,49,34,88,68,49,37,60,66,35,56,76,71,59,67,31,90,45,45,44,77,46,73,57,102,80,55,69,42,47,40,68,60,45,52,49,52,49,56,58,59,74,43,82,63,94,64,79,67,66,32,37,40,34,40,57,66,64,88,42,46,37,73,66,17,50,57,54,40,51,57,44,69,78,63,55,54,82,57,42,34,38,40,59

InterPro domains:
  IPR027417 P-loop containing nucleoside triphosphate hydrolase [G3DSA:3.40.50.300] (1-132)
  IPR027417 P-loop containing nucleoside triphosphate hydrolase [SSF52540] (9-132)

Nearest PDB structures (foldseek):
  3glh-assembly3_O  TM=8.498E-01  e=1.397E-04  Escherichia coli K-12
  3glf-assembly2_J  TM=8.545E-01  e=1.789E-04  Escherichia coli K-12
  1a5t-assembly1_A-2  TM=8.472E-01  e=1.789E-04  Escherichia coli K-12
  2gno-assembly1_A  TM=7.809E-01  e=2.291E-04  Thermotoga maritima MSB8
  3glh-assembly3_L  TM=6.873E-01  e=2.934E-04  Escherichia coli K-12

pLDDT: mean 91.87, std 5.66, range [58.03, 97.25]